Protein AF-A0AAD7GUU5-F1 (afdb_monomer)

Sequence (116 aa):
MNFYSDPACTAYVGEAAAWWTQSPLVGGIGTTGAANRAQCITLNMPGDSKSANTAGMWGYSETTQPGSGSGHCEFWDGYTCEGKTETSYYPNGGPGCLPARSVDGWLWKSAKCYIN

Nearest PDB structures (foldseek):
  8eb9-assembly1_A  TM=4.667E-01  e=7.044E-01  Fusarium oxysporum f. sp. lycopersici
  3rj2-assembly1_X  TM=5.139E-01  e=2.765E+00  Singapore grouper iridovirus
  8bl6-assembly1_A  TM=5.060E-01  e=2.935E+00  synthetic construct
  5fu3-assembly1_A  TM=3.242E-01  e=1.824E+00  Ruminococcus flavefaciens
  4gqz-assembly2_C  TM=4.302E-01  e=6.747E+00  Salmonella enterica subsp. enterica serovar Typhimurium str. LT2

Radius of gyration: 13.56 Å; Cα contacts (8 Å, |Δi|>4): 310; chains: 1; bounding box: 36×25×38 Å

Solvent-accessible surface area (backbone atoms only — not comparable to full-atom values): 6258 Å² total; per-residue (Å²): 71,39,30,7,58,33,73,84,61,79,45,80,72,50,60,40,81,67,49,97,86,35,53,62,37,52,23,54,41,62,89,67,97,48,102,75,60,59,56,75,39,60,42,69,71,61,94,67,45,37,10,34,31,50,48,26,33,24,38,32,37,103,86,47,85,45,66,64,21,30,31,37,34,40,34,10,59,22,64,79,63,39,80,61,74,50,79,47,77,34,55,58,55,33,68,39,71,40,67,36,42,48,99,85,68,48,54,50,20,10,36,35,25,44,63,97

Foldseek 3Di:
DWFALDQVRPHTDGDQVPDPVCVLAQEEDEPDDDLDDQAKGFDPYDPSTFKDKNQFHWYDYPPDGHAFFWWKKWFALDQRSDHDIDIDTGHTRDMDIDTQADPVRRGTGIMTMHGD

Mean predicted aligned error: 8.53 Å

Organism: NCBI:txid1033252

Structure (mmCIF, N/CA/C/O backbone):
data_AF-A0AAD7GUU5-F1
#
_entry.id   AF-A0AAD7GUU5-F1
#
loop_
_atom_site.group_PDB
_atom_site.id
_atom_site.type_symbol
_atom_site.label_atom_id
_atom_site.label_alt_id
_atom_site.label_comp_id
_atom_site.label_asym_id
_atom_site.label_entity_id
_atom_site.label_seq_id
_atom_site.pdbx_PDB_ins_code
_atom_site.Cartn_x
_atom_site.Cartn_y
_atom_site.Cartn_z
_atom_site.occupancy
_atom_site.B_iso_or_equiv
_atom_site.auth_seq_id
_atom_site.auth_comp_id
_atom_site.auth_asym_id
_atom_site.auth_atom_id
_atom_site.pdbx_PDB_model_num
ATOM 1 N N . MET A 1 1 ? -4.021 2.066 -5.734 1.00 75.62 1 MET A N 1
ATOM 2 C CA . MET A 1 1 ? -4.143 0.952 -4.769 1.00 75.62 1 MET A CA 1
ATOM 3 C C . MET A 1 1 ? -5.602 0.568 -4.688 1.00 75.62 1 MET A C 1
ATOM 5 O O . MET A 1 1 ? -6.431 1.468 -4.576 1.00 75.62 1 MET A O 1
ATOM 9 N N . ASN A 1 2 ? -5.893 -0.730 -4.756 1.00 79.19 2 ASN A N 1
ATOM 10 C CA . ASN A 1 2 ? -7.261 -1.248 -4.805 1.00 79.19 2 ASN A CA 1
ATOM 11 C C . ASN A 1 2 ? -7.616 -1.860 -3.449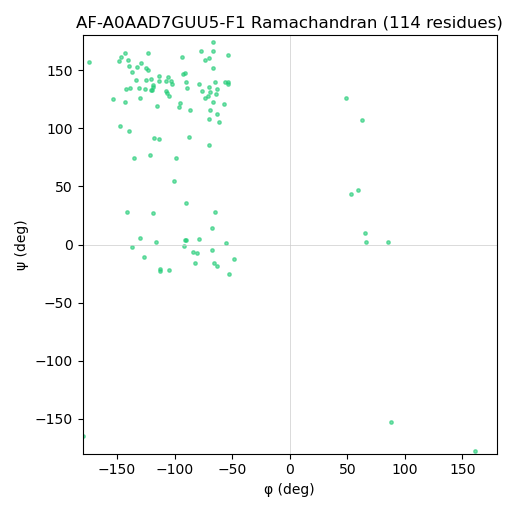 1.00 79.19 2 ASN A C 1
ATOM 13 O O . ASN A 1 2 ? -6.759 -2.474 -2.818 1.00 79.19 2 ASN A O 1
ATOM 17 N N . PHE A 1 3 ? -8.861 -1.725 -3.016 1.00 83.06 3 PHE A N 1
ATOM 18 C CA . PHE A 1 3 ? -9.358 -2.214 -1.734 1.00 83.06 3 PHE A CA 1
ATOM 19 C C . PHE A 1 3 ? -10.384 -3.324 -1.939 1.00 83.06 3 PHE A C 1
ATOM 21 O O . PHE A 1 3 ? -11.160 -3.300 -2.899 1.00 83.06 3 PHE A O 1
ATOM 28 N N . TYR A 1 4 ? -10.382 -4.300 -1.031 1.00 86.94 4 TYR A N 1
ATOM 29 C CA . TYR A 1 4 ? -11.215 -5.496 -1.129 1.00 86.94 4 TYR A CA 1
ATOM 30 C C . TYR A 1 4 ? -11.831 -5.849 0.224 1.00 86.94 4 TYR A C 1
ATOM 32 O O . TYR A 1 4 ? -11.230 -5.633 1.280 1.00 86.94 4 TYR A O 1
ATOM 40 N N . SER A 1 5 ? -13.031 -6.425 0.187 1.00 90.00 5 SER A N 1
ATOM 41 C CA . SER A 1 5 ? -13.792 -6.847 1.375 1.00 90.00 5 SER A CA 1
ATOM 42 C C . SER A 1 5 ? -13.344 -8.195 1.950 1.00 90.00 5 SER A C 1
ATOM 44 O O . SER A 1 5 ? -13.790 -8.587 3.033 1.00 90.00 5 SER A O 1
ATOM 46 N N . ASP A 1 6 ? -12.447 -8.907 1.263 1.00 87.88 6 ASP A N 1
ATOM 47 C CA . ASP A 1 6 ? -11.891 -10.194 1.674 1.00 87.88 6 ASP A CA 1
ATOM 48 C C . ASP A 1 6 ? -10.348 -10.180 1.712 1.00 87.88 6 ASP A C 1
ATOM 50 O O . ASP A 1 6 ? -9.710 -9.446 0.954 1.00 87.88 6 ASP A O 1
ATOM 54 N N . PRO A 1 7 ? -9.708 -11.002 2.566 1.00 85.38 7 PRO A N 1
ATOM 55 C CA . PRO A 1 7 ? -8.246 -11.079 2.643 1.00 85.38 7 PRO A CA 1
ATOM 56 C C . PRO A 1 7 ? -7.541 -11.630 1.392 1.00 85.38 7 PRO A C 1
ATOM 58 O O . PRO A 1 7 ? -6.332 -11.458 1.274 1.00 85.38 7 PRO A O 1
ATOM 61 N N . ALA A 1 8 ? -8.256 -12.292 0.474 1.00 84.94 8 ALA A N 1
ATOM 62 C CA . ALA A 1 8 ? -7.677 -12.869 -0.741 1.00 84.94 8 ALA A CA 1
ATOM 63 C C . ALA A 1 8 ? -7.683 -11.895 -1.939 1.00 84.94 8 ALA A C 1
ATOM 65 O O . ALA A 1 8 ? -7.273 -12.273 -3.035 1.00 84.94 8 ALA A O 1
ATOM 66 N N . CYS A 1 9 ? -8.125 -10.647 -1.737 1.00 83.69 9 CYS A N 1
ATOM 67 C CA . CYS A 1 9 ? -8.305 -9.622 -2.770 1.00 83.69 9 CYS A CA 1
ATOM 68 C C . CYS A 1 9 ? -9.171 -10.068 -3.956 1.00 83.69 9 CYS A C 1
ATOM 70 O O . CYS A 1 9 ? -8.829 -9.814 -5.113 1.00 83.69 9 CYS A O 1
ATOM 72 N N . THR A 1 10 ? -10.288 -10.742 -3.688 1.00 86.94 10 THR A N 1
ATOM 73 C CA . THR A 1 10 ? -11.173 -11.266 -4.742 1.00 86.94 10 THR A CA 1
ATOM 74 C C . THR A 1 10 ? -12.459 -10.454 -4.917 1.00 86.94 10 THR A C 1
ATOM 76 O O . THR A 1 10 ? -13.046 -10.465 -5.997 1.00 86.94 10 THR A O 1
ATOM 79 N N . ALA A 1 11 ? -12.874 -9.693 -3.904 1.00 88.88 11 ALA A N 1
ATOM 80 C CA . ALA A 1 11 ? -14.099 -8.901 -3.878 1.00 88.88 11 ALA A CA 1
ATOM 81 C C . ALA A 1 11 ? -13.796 -7.399 -3.736 1.00 88.88 11 ALA A C 1
ATOM 83 O O . ALA A 1 11 ? -13.669 -6.875 -2.626 1.00 88.88 11 ALA A O 1
ATOM 84 N N . TYR A 1 12 ? -13.668 -6.716 -4.878 1.00 85.19 12 TYR A N 1
ATOM 85 C CA . TYR A 1 12 ? -13.337 -5.290 -4.988 1.00 85.19 12 TYR A CA 1
ATOM 86 C C . TYR A 1 12 ? -14.411 -4.383 -4.369 1.00 85.19 12 TYR A C 1
ATOM 88 O O . TYR A 1 12 ? -15.597 -4.557 -4.647 1.00 85.19 12 TYR A O 1
ATOM 96 N N . VAL A 1 13 ? -13.987 -3.395 -3.574 1.00 86.38 13 VAL A N 1
ATOM 97 C CA . VAL A 1 13 ? -14.890 -2.421 -2.924 1.00 86.38 13 VAL A CA 1
ATOM 98 C C . VAL A 1 13 ? -14.537 -0.958 -3.190 1.00 86.38 13 VAL A C 1
ATOM 100 O O . VAL A 1 13 ? -15.339 -0.075 -2.899 1.00 86.38 13 VAL A O 1
ATOM 103 N N . GLY A 1 14 ? -13.369 -0.673 -3.770 1.00 79.81 14 GLY A N 1
ATOM 104 C CA . GLY A 1 14 ? -12.993 0.686 -4.156 1.00 79.81 14 GLY A CA 1
ATOM 105 C C . GLY A 1 14 ? -11.495 0.869 -4.360 1.00 79.81 14 GLY A C 1
ATOM 106 O O . GLY A 1 14 ? -10.708 -0.062 -4.209 1.00 79.81 14 GLY A O 1
ATOM 107 N N . GLU A 1 15 ? -11.086 2.092 -4.671 1.00 74.88 15 GLU A N 1
ATOM 108 C CA . GLU A 1 15 ? -9.690 2.452 -4.918 1.00 74.88 15 GLU A CA 1
ATOM 109 C C . GLU A 1 15 ? -9.344 3.809 -4.303 1.00 74.88 15 GLU A C 1
ATOM 111 O O . GLU A 1 15 ? -10.201 4.675 -4.116 1.00 74.88 15 GLU A O 1
ATOM 116 N N . ALA A 1 16 ? -8.067 4.006 -3.976 1.00 69.75 16 ALA A N 1
ATOM 117 C CA . ALA A 1 16 ? -7.577 5.316 -3.572 1.00 69.75 16 ALA A CA 1
ATOM 118 C C . ALA A 1 16 ? -7.480 6.231 -4.802 1.00 69.75 16 ALA A C 1
ATOM 120 O O . ALA A 1 16 ? -6.775 5.905 -5.754 1.00 69.75 16 ALA A O 1
ATOM 121 N N . ALA A 1 17 ? -8.102 7.412 -4.741 1.00 51.53 17 ALA A N 1
ATOM 122 C CA . ALA A 1 17 ? -8.099 8.430 -5.802 1.00 51.53 17 ALA A CA 1
ATOM 123 C C . ALA A 1 17 ? -6.725 9.096 -6.065 1.00 51.53 17 ALA A C 1
ATOM 125 O O . ALA A 1 17 ? -6.658 10.145 -6.707 1.00 51.53 17 ALA A O 1
ATOM 126 N N . ALA A 1 18 ? -5.629 8.531 -5.552 1.00 45.53 18 ALA A N 1
ATOM 127 C CA . ALA A 1 18 ? -4.279 9.058 -5.697 1.00 45.53 18 ALA A CA 1
ATOM 128 C C . ALA A 1 18 ? -3.812 8.888 -7.157 1.00 45.53 18 ALA A C 1
ATOM 130 O O . ALA A 1 18 ? -3.191 7.889 -7.504 1.00 45.53 18 ALA A O 1
ATOM 131 N N . TRP A 1 19 ? -4.171 9.871 -7.995 1.00 41.28 19 TRP A N 1
ATOM 132 C CA . TRP A 1 19 ? -3.949 9.959 -9.443 1.00 41.28 19 TRP A CA 1
ATOM 133 C C . TRP A 1 19 ? -4.645 8.861 -10.268 1.00 41.28 19 TRP A C 1
ATOM 135 O O . TRP A 1 19 ? -4.142 7.750 -10.394 1.00 41.28 19 TRP A O 1
ATOM 145 N N . TRP A 1 20 ? -5.716 9.205 -10.990 1.00 35.69 20 TRP A N 1
ATOM 146 C CA . TRP A 1 20 ? -6.329 8.375 -12.053 1.00 35.69 20 TRP A CA 1
ATOM 147 C C . TRP A 1 20 ? -5.361 7.944 -13.188 1.00 35.69 20 TRP A C 1
ATOM 149 O O . TRP A 1 20 ? -5.763 7.266 -14.127 1.00 35.69 20 TRP A O 1
ATOM 159 N N . THR A 1 21 ? -4.079 8.311 -13.114 1.00 45.81 21 THR A N 1
ATOM 160 C CA . THR A 1 21 ? -2.997 7.887 -14.014 1.00 45.81 21 THR A CA 1
ATOM 161 C C . THR A 1 21 ? -1.890 7.073 -13.327 1.00 45.81 21 THR A C 1
ATOM 163 O O . THR A 1 21 ? -0.921 6.729 -13.993 1.00 45.81 21 THR A O 1
ATOM 166 N N . GLN A 1 22 ? -1.986 6.765 -12.025 1.00 48.81 22 GLN A N 1
ATOM 167 C CA . GLN A 1 22 ? -0.911 6.111 -11.250 1.00 48.81 22 GLN A CA 1
ATOM 168 C C . GLN A 1 22 ? -1.359 4.889 -10.423 1.00 48.81 22 GLN A C 1
ATOM 170 O O . GLN A 1 22 ? -0.566 4.282 -9.712 1.00 48.81 22 GLN A O 1
ATOM 175 N N . SER A 1 23 ? -2.607 4.441 -10.540 1.00 39.50 23 SER A N 1
ATOM 176 C CA . SER A 1 23 ? -3.036 3.112 -10.081 1.00 39.50 23 SER A CA 1
ATOM 177 C C . SER A 1 23 ? -3.459 2.321 -11.319 1.00 39.50 23 SER A C 1
ATOM 179 O O . SER A 1 23 ? -4.355 2.796 -12.013 1.00 39.50 23 SER A O 1
ATOM 181 N N . PRO A 1 24 ? -2.824 1.181 -11.663 1.00 46.06 24 PRO A N 1
ATOM 182 C CA . PRO A 1 24 ? -1.979 0.304 -10.841 1.00 46.06 24 PRO A CA 1
ATOM 183 C C . PRO A 1 24 ? -0.451 0.504 -11.043 1.00 46.06 24 PRO A C 1
ATOM 185 O O . PRO A 1 24 ? 0.256 -0.438 -11.376 1.00 46.06 24 PRO A O 1
ATOM 188 N N . LEU A 1 25 ? 0.084 1.725 -10.889 1.00 50.50 25 LEU A N 1
ATOM 189 C CA . LEU A 1 25 ? 1.495 2.071 -11.155 1.00 50.50 25 LEU A CA 1
ATOM 190 C C . LEU A 1 25 ? 2.157 2.640 -9.890 1.00 50.50 25 LEU A C 1
ATOM 192 O O . LEU A 1 25 ? 2.312 3.849 -9.734 1.00 50.50 25 LEU A O 1
ATOM 196 N N . VAL A 1 26 ? 2.519 1.778 -8.940 1.00 52.00 26 VAL A N 1
ATOM 197 C CA . VAL A 1 26 ? 2.880 2.236 -7.584 1.00 52.00 26 VAL A CA 1
ATOM 198 C C . VAL A 1 26 ? 4.379 2.546 -7.395 1.00 52.00 26 VAL A C 1
ATOM 200 O O . VAL A 1 26 ? 4.929 2.338 -6.318 1.00 52.00 26 VAL A O 1
ATOM 203 N N . GLY A 1 27 ? 5.062 3.084 -8.411 1.00 49.97 27 GLY A N 1
ATOM 204 C CA . GLY A 1 27 ? 6.382 3.696 -8.212 1.00 49.97 27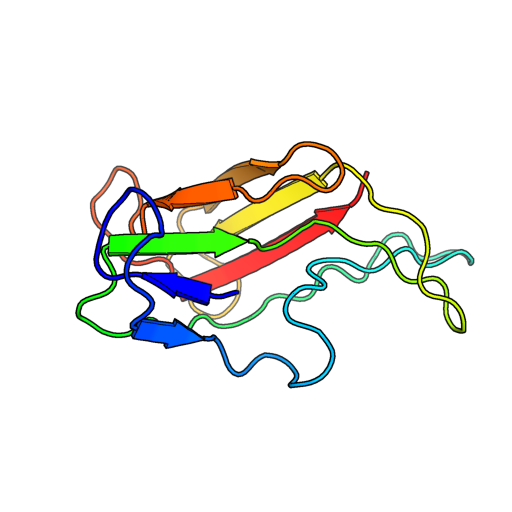 GLY A CA 1
ATOM 205 C C . GLY A 1 27 ? 6.974 4.376 -9.452 1.00 49.97 27 GLY A C 1
ATOM 206 O O . GLY A 1 27 ? 6.601 4.098 -10.583 1.00 49.97 27 GLY A O 1
ATOM 207 N N . GLY A 1 28 ? 7.897 5.316 -9.240 1.00 46.72 28 GLY A N 1
ATOM 208 C CA . GLY A 1 28 ? 8.609 6.027 -10.311 1.00 46.72 28 GLY A CA 1
ATOM 209 C C . GLY A 1 28 ? 10.098 5.678 -10.318 1.00 46.72 28 GLY A C 1
ATOM 210 O O . GLY A 1 28 ? 10.701 5.594 -9.251 1.00 46.72 28 GLY A O 1
ATOM 211 N N . ILE A 1 29 ? 10.698 5.516 -11.505 1.00 45.28 29 ILE A N 1
ATOM 212 C CA . ILE A 1 29 ? 12.148 5.315 -11.685 1.00 45.28 29 ILE A CA 1
ATOM 213 C C . ILE A 1 29 ? 12.697 6.550 -12.410 1.00 45.28 29 ILE A C 1
ATOM 215 O O . ILE A 1 29 ? 12.725 6.616 -13.636 1.00 45.28 29 ILE A O 1
ATOM 219 N N . GLY A 1 30 ? 13.140 7.557 -11.659 1.00 44.03 30 GLY A N 1
ATOM 220 C CA . GLY A 1 30 ? 13.819 8.711 -12.252 1.00 44.03 30 GLY A CA 1
ATOM 221 C C . GLY A 1 30 ? 15.197 8.311 -12.788 1.00 44.03 30 GLY A C 1
ATOM 222 O O . GLY A 1 30 ? 16.075 7.951 -12.011 1.00 44.03 30 GLY A O 1
ATOM 223 N N . THR A 1 31 ? 15.411 8.397 -14.102 1.00 42.41 31 THR A N 1
ATOM 224 C CA . THR A 1 31 ? 16.692 8.074 -14.768 1.00 42.41 31 THR A CA 1
ATOM 225 C C . THR A 1 31 ? 17.754 9.177 -14.663 1.00 42.41 31 THR A C 1
ATOM 227 O O . THR A 1 31 ? 18.839 9.047 -15.222 1.00 42.41 31 THR A O 1
ATOM 230 N N . THR A 1 32 ? 17.488 10.257 -13.932 1.00 41.00 32 THR A N 1
ATOM 231 C CA . THR A 1 32 ? 18.378 11.419 -13.823 1.00 41.00 32 THR A CA 1
ATOM 232 C C . THR A 1 32 ? 18.402 11.930 -12.384 1.00 41.00 32 THR A C 1
ATOM 234 O O . THR A 1 32 ? 17.531 12.669 -11.942 1.00 41.00 32 THR A O 1
ATOM 237 N N . GLY A 1 33 ? 19.424 11.524 -11.627 1.00 38.62 33 GLY A N 1
ATOM 238 C CA . GLY A 1 33 ? 19.962 12.310 -10.509 1.00 38.62 33 GLY A CA 1
ATOM 239 C C . GLY A 1 33 ? 19.086 12.574 -9.276 1.00 38.62 33 GLY A C 1
ATOM 240 O O . GLY A 1 33 ? 19.507 13.359 -8.432 1.00 38.62 33 GLY A O 1
ATOM 241 N N . ALA A 1 34 ? 17.924 11.942 -9.105 1.00 37.22 34 ALA A N 1
ATOM 242 C CA . ALA A 1 34 ? 17.162 12.029 -7.858 1.00 37.22 34 ALA A CA 1
ATOM 243 C C . ALA A 1 34 ? 16.398 10.729 -7.580 1.00 37.22 34 ALA A C 1
ATOM 245 O O . ALA A 1 34 ? 15.318 10.498 -8.117 1.00 37.22 34 ALA A O 1
ATOM 246 N N . ALA A 1 35 ? 16.933 9.911 -6.676 1.00 38.22 35 ALA A N 1
ATOM 247 C CA . ALA A 1 35 ? 16.333 8.687 -6.139 1.00 38.22 35 ALA A CA 1
ATOM 248 C C . ALA A 1 35 ? 15.035 8.909 -5.311 1.00 38.22 35 ALA A C 1
ATOM 250 O O . ALA A 1 35 ? 14.733 8.140 -4.409 1.00 38.22 35 ALA A O 1
ATOM 251 N N . ASN A 1 36 ? 14.259 9.967 -5.572 1.00 43.00 36 ASN A N 1
ATOM 252 C CA . ASN A 1 36 ? 13.257 10.496 -4.642 1.00 43.00 36 ASN A CA 1
ATOM 253 C C . ASN A 1 36 ? 11.916 10.837 -5.307 1.00 43.00 36 ASN A C 1
ATOM 255 O O . ASN A 1 36 ? 11.598 12.018 -5.436 1.00 43.00 36 ASN A O 1
ATOM 259 N N . ARG A 1 37 ? 11.081 9.852 -5.673 1.00 51.69 37 ARG A N 1
ATOM 260 C CA . ARG A 1 37 ? 9.645 10.117 -5.940 1.00 51.69 37 ARG A CA 1
ATOM 261 C C . ARG A 1 37 ? 8.671 9.040 -5.457 1.00 51.69 37 ARG A C 1
ATOM 263 O O . ARG A 1 37 ? 7.565 8.949 -5.976 1.00 51.69 37 ARG A O 1
ATOM 270 N N . ALA A 1 38 ? 9.003 8.286 -4.413 1.00 61.28 38 ALA A N 1
ATOM 271 C CA . ALA A 1 38 ? 7.930 7.717 -3.607 1.00 61.28 38 ALA A CA 1
ATOM 272 C C . ALA A 1 38 ? 7.289 8.895 -2.847 1.00 61.28 38 ALA A C 1
ATOM 274 O O . ALA A 1 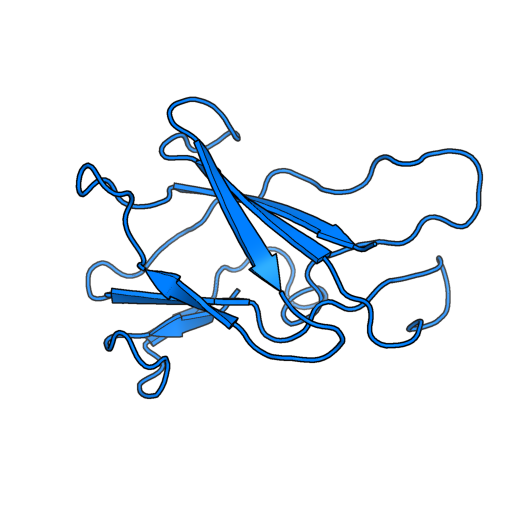38 ? 7.929 9.524 -2.007 1.00 61.28 38 ALA A O 1
ATOM 275 N N . GLN A 1 39 ? 6.082 9.305 -3.224 1.00 70.50 39 GLN A N 1
ATOM 276 C CA . GLN A 1 39 ? 5.342 10.337 -2.497 1.00 70.50 39 GLN A CA 1
ATOM 277 C C . GLN A 1 39 ? 4.432 9.664 -1.479 1.00 70.50 39 GLN A C 1
ATOM 279 O O . GLN A 1 39 ? 3.945 8.559 -1.710 1.00 70.50 39 GLN A O 1
ATOM 284 N N . CYS A 1 40 ? 4.231 10.327 -0.343 1.00 77.62 40 CYS A N 1
ATOM 285 C CA . CYS A 1 40 ? 3.243 9.864 0.611 1.00 77.62 40 CYS A CA 1
ATOM 286 C C . CYS A 1 40 ? 1.848 10.017 0.000 1.00 77.62 40 CYS A C 1
ATOM 288 O O . CYS A 1 40 ? 1.467 11.125 -0.382 1.00 77.62 40 CYS A O 1
ATOM 290 N N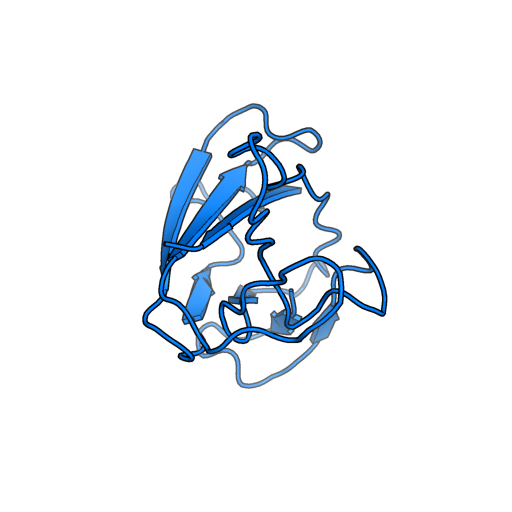 . ILE A 1 41 ? 1.100 8.922 -0.088 1.00 78.25 41 ILE A N 1
ATOM 291 C CA . ILE A 1 41 ? -0.290 8.921 -0.537 1.00 78.25 41 ILE A CA 1
ATOM 292 C C . ILE A 1 41 ? -1.212 8.680 0.648 1.00 78.25 41 ILE A C 1
ATOM 294 O O . ILE A 1 41 ? -1.011 7.750 1.422 1.00 78.25 41 ILE A O 1
ATOM 298 N N . THR A 1 42 ? -2.252 9.495 0.776 1.00 82.31 42 THR A N 1
ATOM 299 C CA . THR A 1 42 ? -3.326 9.245 1.736 1.00 82.31 42 THR A CA 1
ATOM 300 C C . THR A 1 42 ? -4.238 8.131 1.219 1.00 82.31 42 THR A C 1
ATOM 302 O O . THR A 1 42 ? -4.673 8.144 0.066 1.00 82.31 42 THR A O 1
ATOM 305 N N . LEU A 1 43 ? -4.545 7.169 2.084 1.00 80.88 43 LEU A N 1
ATOM 306 C CA . LEU A 1 43 ? -5.457 6.066 1.818 1.00 80.88 43 LEU A CA 1
ATOM 307 C C . LEU A 1 43 ? -6.837 6.430 2.363 1.00 80.88 43 LEU A C 1
ATOM 309 O O . LEU A 1 43 ? -7.013 6.617 3.564 1.00 80.88 43 LEU A O 1
ATOM 313 N N . ASN A 1 44 ? -7.828 6.511 1.478 1.00 78.31 44 ASN A N 1
ATOM 314 C CA . ASN A 1 44 ? -9.228 6.637 1.869 1.00 78.31 44 ASN A CA 1
ATOM 315 C C . ASN A 1 44 ? -9.891 5.258 1.790 1.00 78.31 44 ASN A C 1
ATOM 317 O O . ASN A 1 44 ? -10.571 4.947 0.814 1.00 78.31 44 ASN A O 1
ATOM 321 N N . MET A 1 45 ? -9.590 4.394 2.763 1.00 78.75 45 MET A N 1
ATOM 322 C CA . MET A 1 45 ? -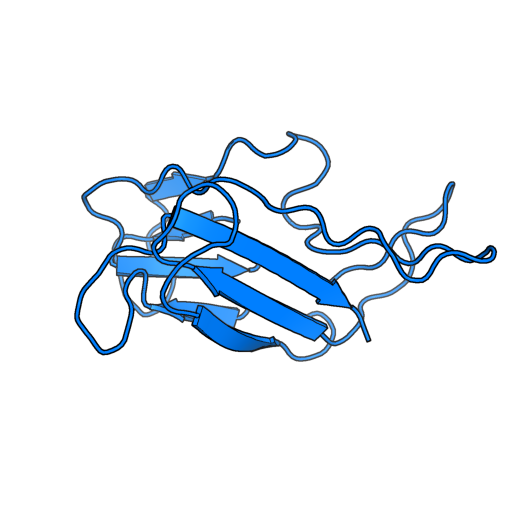10.086 3.017 2.769 1.00 78.75 45 MET A CA 1
ATOM 323 C C . MET A 1 45 ? -11.594 2.973 3.058 1.00 78.75 45 MET A C 1
ATOM 325 O O . MET A 1 45 ? -12.022 3.497 4.090 1.00 78.75 45 MET A O 1
ATOM 329 N N . PRO A 1 46 ? -12.398 2.294 2.220 1.00 82.25 46 PRO A N 1
ATOM 330 C CA . PRO A 1 46 ? -13.773 1.945 2.568 1.00 82.25 46 PRO A CA 1
ATOM 331 C C . PRO A 1 46 ? -13.834 1.199 3.911 1.00 82.25 46 PRO A C 1
ATOM 333 O O . PRO A 1 46 ? -12.976 0.358 4.188 1.00 82.25 46 PRO A O 1
ATOM 336 N N . GLY A 1 47 ? -14.828 1.496 4.755 1.00 78.19 47 GLY A N 1
ATOM 337 C CA . GLY A 1 47 ? -14.912 0.953 6.123 1.00 78.19 47 GLY A CA 1
ATOM 338 C C . GLY A 1 47 ? -15.074 -0.573 6.207 1.00 78.19 47 GLY A C 1
ATOM 339 O O . GLY A 1 47 ? -14.787 -1.171 7.242 1.00 78.19 47 GLY A O 1
ATOM 340 N N . ASP A 1 48 ? -15.499 -1.200 5.115 1.00 83.81 48 ASP A N 1
ATOM 341 C CA . ASP A 1 48 ? -15.636 -2.642 4.914 1.00 83.81 48 ASP A CA 1
ATOM 342 C C . ASP A 1 48 ? -14.384 -3.307 4.311 1.00 83.81 48 ASP A C 1
ATOM 344 O O . ASP A 1 48 ? -14.348 -4.531 4.160 1.00 83.81 48 ASP A O 1
ATOM 348 N N . SER A 1 49 ? -13.335 -2.535 4.011 1.00 86.12 49 SER A N 1
ATOM 349 C CA . SER A 1 49 ? -12.077 -3.062 3.475 1.00 86.12 49 SER A CA 1
ATOM 350 C C . SER A 1 49 ? -11.385 -3.976 4.485 1.00 86.12 49 SER A C 1
ATOM 352 O O . SER A 1 49 ? -11.147 -3.605 5.638 1.00 86.12 49 SER A O 1
ATOM 354 N N . LYS A 1 50 ? -11.003 -5.170 4.031 1.00 87.31 50 LYS A N 1
ATOM 355 C CA . LYS A 1 50 ? -10.207 -6.144 4.795 1.00 87.31 50 LYS A CA 1
ATOM 356 C C . LYS A 1 50 ? -8.819 -6.354 4.215 1.00 87.31 50 LYS A C 1
ATOM 358 O O . LYS A 1 50 ? -7.916 -6.746 4.953 1.00 87.31 50 LYS A O 1
ATOM 363 N N . SER A 1 51 ? -8.629 -6.056 2.935 1.00 86.38 51 SER A N 1
ATOM 364 C CA . SER A 1 51 ? -7.316 -6.050 2.305 1.00 86.38 51 SER A CA 1
ATOM 365 C C . SER A 1 51 ? -7.155 -4.889 1.330 1.00 86.38 51 SER A C 1
ATOM 367 O O . SER A 1 51 ? -8.125 -4.299 0.844 1.00 86.38 51 SER A O 1
ATOM 369 N N . ALA A 1 52 ? -5.899 -4.563 1.061 1.00 81.19 52 ALA A N 1
ATOM 370 C CA . ALA A 1 52 ? -5.479 -3.689 -0.011 1.00 81.19 52 ALA A CA 1
ATOM 371 C C . ALA A 1 52 ? -4.584 -4.490 -0.962 1.00 81.19 52 ALA A C 1
ATOM 373 O O . ALA A 1 52 ? -3.704 -5.225 -0.522 1.00 81.19 52 ALA A O 1
ATOM 374 N N . ASN A 1 53 ? -4.796 -4.343 -2.265 1.00 76.62 53 ASN A N 1
ATOM 375 C CA . ASN A 1 53 ? -3.910 -4.883 -3.285 1.00 76.62 53 ASN A CA 1
ATOM 376 C C . ASN A 1 53 ? -3.088 -3.750 -3.898 1.00 76.62 53 ASN A C 1
ATOM 378 O O . ASN A 1 53 ? -3.633 -2.750 -4.393 1.00 76.62 53 ASN A O 1
ATOM 382 N N . THR A 1 54 ? -1.775 -3.932 -3.917 1.00 70.44 54 THR A N 1
ATOM 383 C CA . THR A 1 54 ? -0.893 -3.193 -4.815 1.00 70.44 54 THR A CA 1
ATOM 384 C C . THR A 1 54 ? -0.831 -3.964 -6.125 1.00 70.44 54 THR A C 1
ATOM 386 O O . THR A 1 54 ? -0.041 -4.895 -6.295 1.00 70.44 54 THR A O 1
ATOM 389 N N . ALA A 1 55 ? -1.714 -3.609 -7.053 1.00 57.00 55 ALA A N 1
ATOM 390 C CA . ALA A 1 55 ? -1.658 -4.154 -8.396 1.00 57.00 55 ALA A CA 1
ATOM 391 C C . ALA A 1 55 ? -0.327 -3.713 -9.024 1.00 57.00 55 ALA A C 1
ATOM 393 O O . ALA A 1 55 ? -0.155 -2.519 -9.206 1.00 57.00 55 ALA A O 1
ATOM 394 N N . GLY A 1 56 ? 0.588 -4.663 -9.263 1.00 59.50 56 GLY A N 1
ATOM 395 C CA . GLY A 1 56 ? 1.853 -4.536 -10.003 1.00 59.50 56 GLY A CA 1
ATOM 396 C C . GLY A 1 56 ? 2.779 -3.361 -9.641 1.00 59.50 56 GLY A C 1
ATOM 397 O O . GLY A 1 56 ? 2.424 -2.191 -9.732 1.00 59.50 56 GLY A O 1
ATOM 398 N N . MET A 1 57 ? 4.041 -3.644 -9.323 1.00 63.47 57 MET A N 1
ATOM 399 C CA . MET A 1 57 ? 5.055 -2.589 -9.215 1.00 63.47 57 MET A CA 1
ATOM 400 C C . MET A 1 57 ? 5.682 -2.311 -10.590 1.00 63.47 57 MET A C 1
ATOM 402 O O . MET A 1 57 ? 6.307 -3.183 -11.194 1.00 63.47 57 MET A O 1
ATOM 406 N N . TRP A 1 58 ? 5.478 -1.096 -11.104 1.00 56.69 58 TRP A N 1
ATOM 407 C CA . TRP A 1 58 ? 5.893 -0.667 -12.447 1.00 56.69 58 TRP A CA 1
ATOM 408 C C . TRP A 1 58 ? 6.637 0.649 -12.367 1.00 56.69 58 TRP A C 1
ATOM 410 O O . TRP A 1 58 ? 6.101 1.591 -11.791 1.00 56.69 58 TRP A O 1
ATOM 420 N N . GLY A 1 59 ? 7.852 0.715 -12.918 1.00 56.56 59 GLY A N 1
ATOM 421 C CA . GLY A 1 59 ? 8.623 1.958 -12.934 1.00 56.56 59 GLY A CA 1
ATOM 422 C C . GLY A 1 59 ? 7.977 3.023 -13.817 1.00 56.56 59 GLY A C 1
ATOM 423 O O . GLY A 1 59 ? 7.040 2.737 -14.547 1.00 56.56 59 GLY A O 1
ATOM 424 N N . TYR A 1 60 ? 8.516 4.242 -13.820 1.00 51.28 60 TYR A N 1
ATOM 425 C CA . TYR A 1 60 ? 8.364 5.183 -14.942 1.00 51.28 60 TYR A CA 1
ATOM 426 C C . TYR A 1 60 ? 9.643 5.982 -15.143 1.00 51.28 60 TYR A C 1
ATOM 428 O O . TYR A 1 60 ? 10.053 6.640 -14.193 1.00 51.28 60 TYR A O 1
ATOM 436 N N . SER A 1 61 ? 10.248 5.925 -16.339 1.00 52.41 61 SER A N 1
ATOM 437 C CA . SER A 1 61 ? 11.174 6.962 -16.806 1.00 52.41 61 SER A CA 1
ATOM 438 C C . SER A 1 61 ? 10.338 7.989 -17.564 1.00 52.41 61 SER A C 1
ATOM 440 O O . SER A 1 61 ? 9.311 7.628 -18.133 1.00 52.41 61 SER A O 1
ATOM 442 N N . GLU A 1 62 ? 10.725 9.264 -17.527 1.00 51.31 62 GLU A N 1
ATOM 443 C CA . GLU A 1 62 ? 9.891 10.454 -17.801 1.00 51.31 62 GLU A CA 1
ATOM 444 C C . GLU A 1 62 ? 9.019 10.441 -19.079 1.00 51.31 62 GLU A C 1
ATOM 446 O O . GLU A 1 62 ? 8.128 11.276 -19.212 1.00 51.31 62 GLU A O 1
ATOM 451 N N . THR A 1 63 ? 9.221 9.507 -20.009 1.00 47.66 63 THR A N 1
ATOM 452 C CA . THR A 1 63 ? 8.480 9.403 -21.274 1.00 47.66 63 THR A CA 1
ATOM 453 C C . THR A 1 63 ? 8.063 7.982 -21.675 1.00 47.66 63 THR A C 1
ATOM 455 O O . THR A 1 63 ? 7.409 7.826 -22.703 1.00 47.66 63 THR A O 1
ATOM 458 N N . THR A 1 64 ? 8.418 6.935 -20.919 1.00 49.66 64 THR A N 1
ATOM 459 C CA . THR A 1 64 ? 8.171 5.535 -21.316 1.00 49.66 64 THR A CA 1
ATOM 460 C C . THR A 1 64 ? 7.784 4.685 -20.110 1.00 49.66 64 THR A C 1
ATOM 462 O O . THR A 1 64 ? 8.467 4.742 -19.090 1.00 49.66 64 THR A O 1
ATOM 465 N N . GLN A 1 65 ? 6.738 3.858 -20.245 1.00 48.50 65 GLN A N 1
ATOM 466 C CA . GLN A 1 65 ? 6.437 2.792 -19.285 1.00 48.50 65 GLN A CA 1
ATOM 467 C C . GL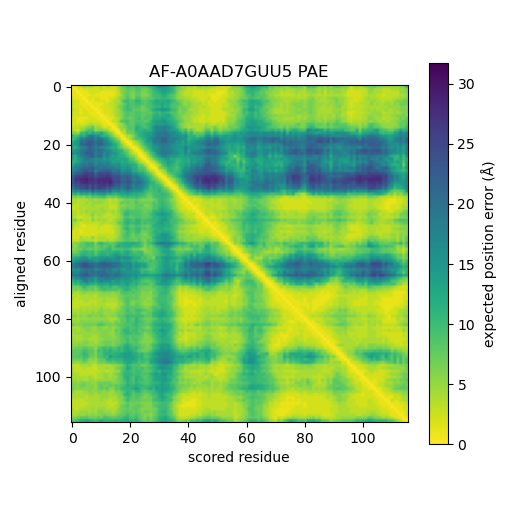N A 1 65 ? 7.625 1.803 -19.262 1.00 48.50 65 GLN A C 1
ATOM 469 O O . GLN A 1 65 ? 7.811 1.061 -20.225 1.00 48.50 65 GLN A O 1
ATOM 474 N N . PRO A 1 66 ? 8.478 1.786 -18.230 1.00 51.09 66 PRO A N 1
ATOM 475 C CA . PRO A 1 66 ? 9.536 0.824 -18.034 1.00 51.09 66 PRO A CA 1
ATOM 476 C C . PRO A 1 66 ? 8.910 -0.495 -17.602 1.00 51.09 66 PRO A C 1
ATOM 478 O O . PRO A 1 66 ? 7.780 -0.558 -17.106 1.00 51.09 66 PRO A O 1
ATOM 481 N N . GLY A 1 67 ? 9.682 -1.555 -17.804 1.00 54.59 67 GLY A N 1
ATOM 482 C CA . GLY A 1 67 ? 9.294 -2.907 -17.444 1.00 54.59 67 GLY A CA 1
ATOM 483 C C . GLY A 1 67 ? 8.865 -3.046 -15.985 1.00 54.59 67 GLY A C 1
ATOM 484 O O . GLY A 1 67 ? 9.134 -2.202 -15.125 1.00 54.59 67 GLY A O 1
ATOM 485 N N . SER A 1 68 ? 8.179 -4.149 -15.723 1.00 59.19 68 SER A N 1
ATOM 486 C CA . SER A 1 68 ? 7.816 -4.559 -14.379 1.00 59.19 68 SER A CA 1
ATOM 487 C C . SER A 1 68 ? 9.074 -4.668 -13.501 1.00 59.19 68 SER A C 1
ATOM 489 O O . SER A 1 68 ? 10.128 -5.132 -13.954 1.00 59.19 68 SER A O 1
ATOM 491 N N . GLY A 1 69 ? 8.972 -4.219 -12.250 1.00 64.06 69 GLY A N 1
ATOM 492 C CA . GLY A 1 69 ? 10.050 -4.243 -11.258 1.00 64.06 69 GLY A CA 1
ATOM 493 C C . GLY A 1 69 ? 9.567 -4.870 -9.956 1.00 64.06 69 GLY A C 1
ATOM 494 O O . GLY A 1 69 ? 8.364 -4.915 -9.698 1.00 64.06 69 GLY A O 1
ATOM 495 N N . SER A 1 70 ? 10.481 -5.403 -9.143 1.00 71.12 70 SER A N 1
ATOM 496 C CA . SER A 1 70 ? 10.142 -5.724 -7.750 1.00 71.12 70 SER A CA 1
ATOM 497 C C . SER A 1 70 ? 10.119 -4.435 -6.931 1.00 71.12 70 SER A C 1
ATOM 499 O O . SER A 1 70 ? 10.587 -3.391 -7.380 1.00 71.12 70 SER A O 1
ATOM 501 N N . GLY A 1 71 ? 9.573 -4.473 -5.724 1.00 76.44 71 GLY A N 1
ATOM 502 C CA . GLY A 1 71 ? 9.602 -3.298 -4.865 1.00 76.44 71 GLY A CA 1
ATOM 503 C C . GLY A 1 71 ? 8.936 -3.531 -3.526 1.00 76.44 71 GLY A C 1
ATOM 504 O O . GLY A 1 71 ? 8.705 -4.671 -3.120 1.00 76.44 71 GLY A O 1
ATOM 505 N N . HIS A 1 72 ? 8.651 -2.447 -2.820 1.00 78.38 72 HIS A N 1
ATOM 506 C CA . HIS A 1 72 ? 7.959 -2.499 -1.544 1.00 78.38 72 HIS A CA 1
ATOM 507 C C . HIS A 1 72 ? 7.096 -1.261 -1.316 1.00 78.38 72 HIS A C 1
ATOM 509 O O . HIS A 1 72 ? 7.333 -0.208 -1.901 1.00 78.38 72 HIS A O 1
ATOM 515 N N . CYS A 1 73 ? 6.105 -1.386 -0.441 1.00 79.62 73 CYS A N 1
ATOM 516 C CA . CYS A 1 73 ? 5.348 -0.270 0.103 1.00 79.62 73 CYS A CA 1
ATOM 517 C C . CYS A 1 73 ? 5.505 -0.231 1.616 1.00 79.62 73 CYS A C 1
ATOM 519 O O . CYS A 1 73 ? 5.345 -1.244 2.295 1.00 79.62 73 CYS A O 1
ATOM 521 N N . GLU A 1 74 ? 5.777 0.955 2.130 1.00 85.81 74 GLU A N 1
ATOM 522 C CA . GLU A 1 74 ? 5.640 1.297 3.535 1.00 85.81 74 GLU A CA 1
ATOM 523 C C . GLU A 1 74 ? 4.209 1.806 3.759 1.00 85.81 74 GLU A C 1
ATOM 525 O O . GLU A 1 74 ? 3.690 2.587 2.957 1.00 85.81 74 GLU A O 1
ATOM 530 N N . PHE A 1 75 ? 3.560 1.334 4.820 1.00 86.38 75 PHE A N 1
ATOM 531 C CA . PHE A 1 75 ? 2.205 1.703 5.225 1.00 86.38 75 PHE A CA 1
ATOM 532 C C . PHE A 1 75 ? 2.239 2.329 6.604 1.00 86.38 75 PHE A C 1
ATOM 534 O O . PHE A 1 75 ? 2.914 1.811 7.487 1.00 86.38 75 PHE A O 1
ATOM 541 N N . TRP A 1 76 ? 1.482 3.406 6.793 1.00 90.25 76 TRP A N 1
ATOM 542 C CA . TRP A 1 76 ? 1.416 4.147 8.046 1.00 90.25 76 TRP A CA 1
ATOM 543 C C . TRP A 1 76 ? -0.003 4.246 8.575 1.00 90.25 76 TRP A C 1
ATOM 545 O O . TRP A 1 76 ? -0.961 4.312 7.804 1.00 90.25 76 TRP A O 1
ATOM 555 N N . ASP A 1 77 ? -0.138 4.312 9.897 1.00 89.19 77 ASP A N 1
ATOM 556 C CA . ASP A 1 77 ? -1.399 4.614 10.581 1.00 89.19 77 ASP A CA 1
ATOM 557 C C . ASP A 1 77 ? -1.695 6.127 10.696 1.00 89.19 77 ASP A C 1
ATOM 559 O O . ASP A 1 77 ? -2.795 6.507 11.114 1.00 89.19 77 ASP A O 1
ATOM 563 N N . GLY A 1 78 ? -0.757 7.000 10.311 1.00 88.69 78 GLY A N 1
ATOM 564 C CA . GLY A 1 78 ? -0.937 8.445 10.124 1.00 88.69 78 GLY A CA 1
ATOM 565 C C . GLY A 1 78 ? -1.277 8.827 8.679 1.00 88.69 78 GLY A C 1
ATOM 566 O O . GLY A 1 78 ? -1.060 8.052 7.756 1.00 88.69 78 GLY A O 1
ATOM 567 N N . TYR A 1 79 ? -1.835 10.022 8.458 1.00 85.19 79 TYR A N 1
ATOM 568 C CA . TYR A 1 79 ? -2.269 10.469 7.119 1.00 85.19 79 TYR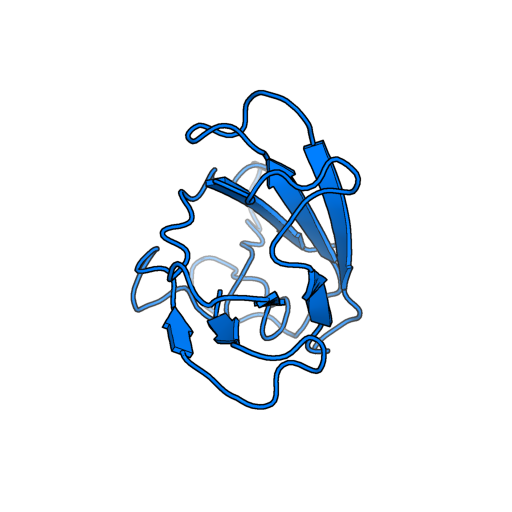 A CA 1
ATOM 569 C C . TYR A 1 79 ? -1.140 11.050 6.248 1.00 85.19 79 TYR A C 1
ATOM 571 O O . TYR A 1 79 ? -1.312 11.192 5.036 1.00 85.19 79 TYR A O 1
ATOM 579 N N . THR A 1 80 ? -0.006 11.391 6.859 1.00 87.06 80 THR A N 1
ATOM 580 C CA . THR A 1 80 ? 1.136 12.103 6.260 1.00 87.06 80 THR A CA 1
ATOM 581 C C . THR A 1 80 ? 2.422 11.265 6.293 1.00 87.06 80 THR A C 1
ATOM 583 O O . THR A 1 80 ? 3.521 11.815 6.288 1.00 87.06 80 THR A O 1
ATOM 586 N N . CYS A 1 81 ? 2.296 9.932 6.294 1.00 86.69 81 CYS A N 1
ATOM 587 C CA . CYS A 1 81 ? 3.406 8.983 6.440 1.00 86.69 81 CYS A CA 1
ATOM 588 C C . CYS A 1 81 ? 4.170 9.183 7.753 1.00 86.69 81 CYS A C 1
ATOM 590 O O . CYS A 1 81 ? 5.398 9.235 7.799 1.00 86.69 81 CYS A O 1
ATOM 592 N N . GLU A 1 82 ? 3.393 9.300 8.825 1.00 88.56 82 GLU A N 1
ATOM 593 C CA . GLU A 1 82 ? 3.834 9.402 10.210 1.00 88.56 82 GLU A CA 1
ATOM 594 C C . GLU A 1 82 ? 3.195 8.282 11.043 1.00 88.56 82 GLU A C 1
ATOM 596 O O . GLU A 1 82 ? 2.220 7.663 10.615 1.00 88.56 82 GLU A O 1
ATOM 601 N N . GLY A 1 83 ? 3.720 8.031 12.241 1.00 86.38 83 GLY A N 1
ATOM 602 C CA . GLY A 1 83 ? 3.179 7.018 13.150 1.00 86.38 83 GLY A CA 1
ATOM 603 C C . GLY A 1 83 ? 3.753 5.616 12.928 1.00 86.38 83 GLY A C 1
ATOM 604 O O . GLY A 1 83 ? 4.904 5.464 12.510 1.00 86.38 83 GLY A O 1
ATOM 605 N N . LYS A 1 84 ? 2.981 4.578 13.272 1.00 88.12 84 LYS A N 1
ATOM 606 C CA . LYS A 1 84 ? 3.420 3.180 13.152 1.00 88.12 84 LYS A CA 1
ATOM 607 C C . LYS A 1 84 ? 3.518 2.790 11.690 1.00 88.12 84 LYS A C 1
ATOM 609 O O . LYS A 1 84 ? 2.621 3.096 10.912 1.00 88.12 84 LYS A O 1
ATOM 614 N N . THR A 1 85 ? 4.602 2.102 11.343 1.00 88.88 85 THR A N 1
ATOM 615 C CA . THR A 1 85 ? 4.918 1.713 9.966 1.00 88.88 85 THR A CA 1
ATOM 616 C C . THR A 1 85 ? 5.017 0.202 9.826 1.00 88.88 85 THR A C 1
ATOM 618 O O . THR A 1 85 ? 5.577 -0.458 10.699 1.00 88.88 85 THR A O 1
ATOM 621 N N . GLU A 1 86 ? 4.550 -0.329 8.701 1.00 87.50 86 GLU A N 1
ATOM 622 C CA . GLU A 1 86 ? 4.827 -1.700 8.274 1.00 87.50 86 GLU A CA 1
ATOM 623 C C . GLU A 1 86 ? 5.222 -1.730 6.798 1.00 87.50 86 GLU A C 1
ATOM 625 O O . GLU A 1 86 ? 4.682 -0.986 5.977 1.00 87.50 86 GLU A O 1
ATOM 630 N N . THR A 1 87 ? 6.187 -2.583 6.458 1.00 85.50 87 THR A N 1
ATOM 631 C CA . THR A 1 87 ? 6.713 -2.708 5.097 1.00 85.50 87 THR A CA 1
ATOM 632 C C . THR A 1 87 ? 6.220 -3.998 4.465 1.00 85.50 87 THR A C 1
ATOM 634 O O . THR A 1 87 ? 6.371 -5.074 5.038 1.00 85.50 87 THR A O 1
ATOM 637 N N . SER A 1 88 ? 5.690 -3.903 3.249 1.00 80.62 88 SER A N 1
ATOM 638 C CA . SER A 1 88 ? 5.324 -5.060 2.433 1.00 80.62 88 SER A CA 1
ATOM 639 C C . SER A 1 88 ? 6.075 -5.078 1.122 1.00 80.62 88 SER A C 1
ATOM 641 O O . SER A 1 88 ? 6.150 -4.066 0.430 1.00 80.62 88 SER A O 1
ATOM 643 N N . TYR A 1 89 ? 6.619 -6.245 0.796 1.00 79.88 89 TYR A N 1
ATOM 644 C CA . TYR A 1 89 ? 7.448 -6.477 -0.379 1.00 79.88 89 TYR A CA 1
ATOM 645 C C . TYR A 1 89 ? 6.652 -7.192 -1.461 1.00 79.88 89 TYR A C 1
ATOM 647 O O . TYR A 1 89 ? 5.893 -8.119 -1.176 1.00 79.88 89 TYR A O 1
ATOM 655 N N . TYR A 1 90 ? 6.876 -6.790 -2.707 1.00 75.88 90 TYR A N 1
ATOM 656 C CA . TYR A 1 90 ? 6.151 -7.296 -3.860 1.00 75.88 90 TYR A CA 1
ATOM 657 C C . TYR A 1 90 ? 7.118 -7.822 -4.928 1.00 75.88 90 TYR A C 1
ATOM 659 O O . TYR A 1 90 ? 8.123 -7.168 -5.242 1.00 75.88 90 TYR A O 1
ATOM 667 N N . PRO A 1 91 ? 6.842 -9.012 -5.492 1.00 70.19 91 PRO A N 1
ATOM 668 C CA . PRO A 1 91 ? 7.645 -9.572 -6.567 1.00 70.19 91 PRO A CA 1
ATOM 669 C C . PRO A 1 91 ? 7.446 -8.786 -7.866 1.00 70.19 91 PRO A C 1
ATOM 671 O O . PRO A 1 91 ? 6.454 -8.082 -8.054 1.00 70.19 91 PRO A O 1
ATOM 674 N N . ASN A 1 92 ? 8.394 -8.941 -8.789 1.00 68.94 92 ASN A N 1
ATOM 675 C CA . ASN A 1 92 ? 8.355 -8.262 -10.076 1.00 68.94 92 ASN A CA 1
ATOM 676 C C . ASN A 1 92 ? 7.063 -8.588 -10.851 1.00 68.94 92 ASN A C 1
ATOM 678 O O . ASN A 1 92 ? 6.782 -9.757 -11.111 1.00 68.94 92 ASN A O 1
ATOM 682 N N . GLY A 1 93 ? 6.276 -7.556 -11.185 1.00 60.69 93 GLY A N 1
ATOM 683 C CA . GLY A 1 93 ? 5.036 -7.682 -11.964 1.00 60.69 93 GLY A CA 1
ATOM 684 C C . GLY A 1 93 ? 3.905 -8.446 -11.265 1.00 60.69 93 GLY A C 1
ATOM 685 O O . GLY A 1 93 ? 2.842 -8.633 -11.856 1.00 60.69 93 GLY A O 1
ATOM 686 N N . GLY A 1 94 ? 4.111 -8.883 -10.020 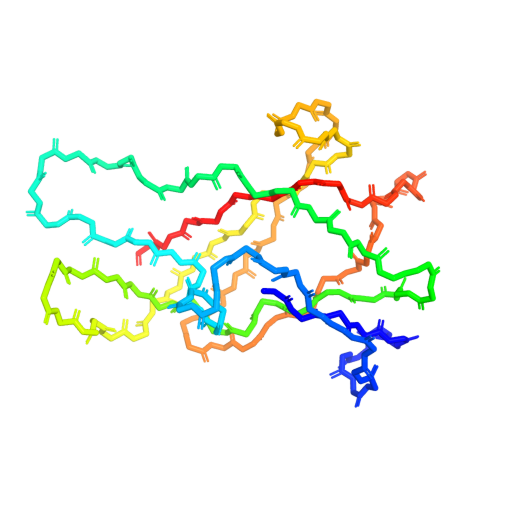1.00 61.09 94 GLY A N 1
ATOM 687 C CA . GLY A 1 94 ? 3.133 -9.659 -9.273 1.00 61.09 94 GLY A CA 1
ATOM 688 C C . GLY A 1 94 ? 2.196 -8.766 -8.456 1.00 61.09 94 GLY A C 1
ATOM 689 O O . GLY A 1 94 ? 2.651 -7.784 -7.865 1.00 61.09 94 GLY A O 1
ATOM 690 N N . PRO A 1 95 ? 0.892 -9.083 -8.394 1.00 66.44 95 PRO A N 1
ATOM 691 C CA . PRO A 1 95 ? 0.003 -8.474 -7.414 1.00 66.44 95 PRO A CA 1
ATOM 692 C C . PRO A 1 95 ? 0.396 -8.931 -6.004 1.00 66.44 95 PRO A C 1
ATOM 694 O O . PRO A 1 95 ? 0.892 -10.044 -5.820 1.00 66.44 95 PRO A O 1
ATOM 697 N N . GLY A 1 96 ? 0.127 -8.102 -4.999 1.00 72.56 96 GLY A N 1
ATOM 698 C CA . GLY A 1 96 ? 0.268 -8.508 -3.605 1.00 72.56 96 GLY A CA 1
ATOM 699 C C . GLY A 1 96 ? -0.869 -7.990 -2.748 1.00 72.56 96 GLY A C 1
ATOM 700 O O . GLY A 1 96 ? -1.258 -6.828 -2.848 1.00 72.56 96 GLY A O 1
ATOM 701 N N . CYS A 1 97 ? -1.396 -8.888 -1.920 1.00 78.12 97 CYS A N 1
ATOM 702 C CA . CYS A 1 97 ? -2.452 -8.606 -0.963 1.00 78.12 97 CYS A CA 1
ATOM 703 C C . CYS A 1 97 ? -1.855 -8.303 0.401 1.00 78.12 97 CYS A C 1
ATOM 705 O O . CYS A 1 97 ? -1.170 -9.137 0.989 1.00 78.12 97 CYS A O 1
ATOM 707 N N . LEU A 1 98 ? -2.169 -7.120 0.906 1.00 84.06 98 LEU A N 1
ATOM 708 C CA . LEU A 1 98 ? -1.852 -6.665 2.246 1.00 84.06 98 LEU A CA 1
ATOM 709 C C . LEU A 1 98 ? -3.138 -6.643 3.086 1.00 84.06 98 LEU A C 1
ATOM 711 O O . LEU A 1 98 ? -4.175 -6.191 2.593 1.00 84.06 98 LEU A O 1
ATOM 715 N N . PRO A 1 99 ? -3.098 -7.043 4.367 1.00 84.94 99 PRO A N 1
ATOM 716 C CA . PRO A 1 99 ? -4.159 -6.717 5.315 1.00 84.94 99 PRO A CA 1
ATOM 717 C C . PRO A 1 99 ? -4.439 -5.206 5.358 1.00 84.94 99 PRO A C 1
ATOM 719 O O . PRO A 1 99 ? -3.523 -4.394 5.423 1.00 84.94 99 PRO A O 1
ATOM 722 N N . ALA A 1 100 ? -5.709 -4.797 5.402 1.00 84.19 100 ALA A N 1
ATOM 723 C CA . ALA A 1 100 ? -6.075 -3.374 5.492 1.00 84.19 100 ALA A CA 1
ATOM 724 C C . ALA A 1 100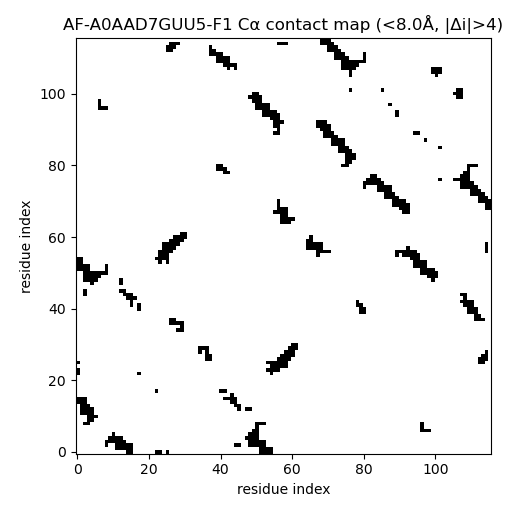 ? -5.681 -2.715 6.834 1.00 84.19 100 ALA A C 1
ATOM 726 O O . ALA A 1 100 ? -5.881 -1.514 7.029 1.00 84.19 100 ALA A O 1
ATOM 727 N N . ARG A 1 101 ? -5.164 -3.504 7.780 1.00 84.12 101 ARG A N 1
ATOM 728 C CA . ARG A 1 101 ? -4.843 -3.090 9.142 1.00 84.12 101 ARG A CA 1
ATOM 729 C C . ARG A 1 101 ? -3.456 -3.558 9.547 1.00 84.12 101 ARG A C 1
ATOM 731 O O . ARG A 1 101 ? -3.004 -4.605 9.091 1.00 84.12 101 ARG A O 1
ATOM 738 N N . SER A 1 102 ? -2.854 -2.807 10.459 1.00 79.69 102 SER A N 1
ATOM 739 C CA . SER A 1 102 ? -1.635 -3.186 11.161 1.00 79.69 102 SER A CA 1
ATOM 740 C C . SER A 1 102 ? -1.840 -4.381 12.078 1.00 79.69 102 SER A C 1
ATOM 742 O O . SER A 1 102 ? -2.969 -4.733 12.433 1.00 79.69 102 SER A O 1
ATOM 744 N N . VAL A 1 103 ? -0.723 -4.952 12.532 1.00 78.25 103 VAL A N 1
ATOM 745 C CA . VAL A 1 103 ? -0.691 -5.981 13.586 1.00 78.25 103 VAL A CA 1
ATOM 746 C C . VAL A 1 103 ? -1.429 -5.563 14.866 1.00 78.25 103 VAL A C 1
ATOM 748 O O . VAL A 1 103 ? -1.951 -6.411 15.583 1.00 78.25 103 VAL A O 1
ATOM 751 N N . ASP A 1 104 ? -1.536 -4.257 15.118 1.00 80.94 104 ASP A N 1
ATOM 752 C CA . ASP A 1 104 ? -2.237 -3.672 16.264 1.00 80.94 104 ASP A CA 1
ATOM 753 C C . ASP A 1 104 ? -3.720 -3.349 15.972 1.00 80.94 104 ASP A C 1
ATOM 755 O O . ASP A 1 104 ? -4.412 -2.767 16.806 1.00 80.94 104 ASP A O 1
ATOM 759 N N . GLY A 1 105 ? -4.222 -3.687 14.779 1.00 82.25 105 GLY A N 1
ATOM 760 C CA . GLY A 1 105 ? -5.622 -3.523 14.375 1.00 82.25 105 GLY A CA 1
ATOM 761 C C . GLY A 1 105 ? -5.998 -2.143 13.819 1.00 82.25 105 GLY A C 1
ATOM 762 O O . GLY A 1 105 ? -7.166 -1.924 13.467 1.00 82.25 105 GLY A O 1
ATOM 763 N N . TRP A 1 106 ? -5.044 -1.218 13.695 1.00 83.62 106 TRP A N 1
ATOM 764 C CA . TRP A 1 106 ? -5.277 0.122 13.146 1.00 83.62 106 TRP A CA 1
ATOM 765 C C . TRP A 1 106 ? -5.339 0.088 11.623 1.00 83.62 106 TRP A C 1
ATOM 767 O O . TRP A 1 106 ? -4.538 -0.592 10.992 1.00 83.62 106 TRP A O 1
ATOM 777 N N . LEU A 1 107 ? -6.278 0.825 11.027 1.00 85.44 107 LEU A N 1
ATOM 778 C CA . LEU A 1 107 ? -6.330 0.990 9.572 1.00 85.44 107 LEU A CA 1
ATOM 779 C C . LEU A 1 107 ? -5.094 1.743 9.077 1.00 85.44 107 LEU A C 1
ATOM 781 O O . LEU A 1 107 ? -4.700 2.741 9.686 1.00 85.44 107 LEU A O 1
ATOM 785 N N . TRP A 1 108 ? -4.548 1.310 7.942 1.00 86.94 108 TRP A N 1
ATOM 786 C CA . TRP A 1 108 ? -3.540 2.098 7.242 1.00 86.94 108 TRP A CA 1
ATOM 787 C C . TRP A 1 108 ? -4.179 3.354 6.655 1.00 86.94 108 TRP A C 1
ATOM 789 O O . TRP A 1 108 ? -5.214 3.295 5.991 1.00 86.94 108 TRP A O 1
ATOM 799 N N . LYS A 1 109 ? -3.555 4.501 6.901 1.00 87.19 109 LYS A N 1
ATOM 800 C CA . LYS A 1 109 ? -4.042 5.824 6.502 1.00 87.19 109 LYS A CA 1
ATOM 801 C C . LYS A 1 109 ? -3.170 6.484 5.448 1.00 87.19 109 LYS A C 1
ATOM 803 O O . LYS A 1 109 ? -3.659 7.348 4.723 1.00 87.19 109 LYS A O 1
ATOM 808 N N . SER A 1 110 ? -1.916 6.069 5.307 1.00 84.50 110 SER A N 1
ATOM 809 C CA . SER A 1 110 ? -1.078 6.478 4.185 1.00 84.50 110 SER A CA 1
ATOM 810 C C . SER A 1 110 ? -0.113 5.380 3.755 1.00 84.50 110 SER A C 1
ATOM 812 O O . SER A 1 110 ? 0.152 4.445 4.507 1.00 84.50 110 SER A O 1
ATOM 814 N N . ALA A 1 111 ? 0.417 5.492 2.542 1.00 83.31 111 ALA A N 1
ATOM 815 C CA . ALA A 1 111 ? 1.443 4.595 2.025 1.00 83.31 111 ALA A CA 1
ATOM 816 C C . ALA A 1 111 ? 2.459 5.335 1.151 1.00 83.31 111 ALA A C 1
ATOM 818 O O . ALA A 1 111 ? 2.227 6.458 0.709 1.00 83.31 111 ALA A O 1
ATOM 819 N N . LYS A 1 112 ? 3.592 4.690 0.893 1.00 81.69 112 LYS A N 1
ATOM 820 C CA . LYS A 1 112 ? 4.699 5.189 0.077 1.00 81.69 112 LYS A CA 1
ATOM 821 C C . LYS A 1 112 ? 5.413 3.971 -0.473 1.00 81.69 112 LYS A C 1
ATOM 823 O O . LYS A 1 112 ? 5.793 3.080 0.280 1.00 81.69 112 LYS A O 1
ATOM 828 N N . CYS A 1 113 ? 5.546 3.917 -1.785 1.00 76.56 113 CYS A N 1
ATOM 829 C CA . CYS A 1 113 ? 5.978 2.712 -2.473 1.00 76.56 113 CYS A CA 1
ATOM 830 C C . CYS A 1 113 ? 7.189 2.985 -3.354 1.00 76.56 113 CYS A C 1
ATOM 832 O O . CYS A 1 113 ? 7.290 4.038 -3.985 1.00 76.56 113 CYS A O 1
ATOM 834 N N . TYR A 1 114 ? 8.100 2.022 -3.376 1.00 73.62 114 TYR A N 1
ATOM 835 C CA . TYR A 1 114 ? 9.434 2.119 -3.944 1.00 73.62 114 TYR A CA 1
ATOM 836 C C . TYR A 1 114 ? 9.684 0.928 -4.856 1.00 73.62 114 TYR A C 1
ATOM 838 O O . TYR A 1 114 ? 9.420 -0.211 -4.475 1.00 73.62 114 TYR A O 1
ATOM 846 N N . ILE A 1 115 ? 10.230 1.187 -6.037 1.00 72.19 115 ILE A N 1
ATOM 847 C CA . ILE A 1 115 ? 10.595 0.154 -7.008 1.00 72.19 115 ILE A CA 1
ATOM 848 C C . ILE A 1 115 ? 12.099 -0.068 -6.944 1.00 72.19 115 ILE A C 1
ATOM 850 O O . ILE A 1 115 ? 12.850 0.903 -6.837 1.00 72.19 115 ILE A O 1
ATOM 854 N N . ASN A 1 116 ? 12.499 -1.337 -6.994 1.00 68.06 116 ASN A N 1
ATOM 855 C CA . ASN A 1 116 ? 13.884 -1.797 -7.015 1.00 68.06 116 ASN A CA 1
ATOM 856 C C . ASN A 1 116 ? 14.387 -2.007 -8.445 1.00 68.06 116 ASN A C 1
ATOM 858 O O . ASN A 1 116 ? 13.590 -2.471 -9.296 1.00 68.06 116 ASN A O 1
#

Secondary structure (DSSP, 8-state):
-EEESSTTS-SEEEE--S-TTTTT------SSS-------EE----TT--EEEE---B--BTTB-PPB--EEEEEESSTTS-SSEEEEEE-TT--EEEESB-TTSPBP-EEEEEE-

pLDDT: mean 70.8, std 16.34, range [35.69, 90.25]